Protein AF-A0A972W7W4-F1 (afdb_monomer_lite)

Structure (mmCIF, N/CA/C/O backbone):
data_AF-A0A972W7W4-F1
#
_entry.id   AF-A0A972W7W4-F1
#
loop_
_atom_site.group_PDB
_atom_site.id
_atom_site.type_symbol
_atom_site.label_atom_id
_atom_site.label_alt_id
_atom_site.label_comp_id
_atom_site.label_asym_id
_atom_site.label_entity_id
_atom_site.label_seq_id
_atom_site.pdbx_PDB_ins_code
_atom_site.Cartn_x
_atom_site.Cartn_y
_atom_site.Cartn_z
_atom_site.occupancy
_atom_site.B_iso_or_equiv
_atom_site.auth_seq_id
_atom_site.auth_comp_id
_atom_site.auth_asym_id
_atom_site.auth_atom_id
_atom_site.pdbx_PDB_model_num
ATOM 1 N N . MET A 1 1 ? 44.068 -3.159 -28.998 1.00 59.12 1 MET A N 1
ATOM 2 C CA . MET A 1 1 ? 43.734 -2.140 -27.975 1.00 59.12 1 MET A CA 1
ATOM 3 C C . MET A 1 1 ? 42.274 -1.706 -28.096 1.00 59.12 1 MET A C 1
ATOM 5 O O . MET A 1 1 ? 41.614 -1.619 -27.075 1.00 59.12 1 MET A O 1
ATOM 9 N N . GLU A 1 2 ? 41.748 -1.545 -29.316 1.00 64.38 2 GLU A N 1
ATOM 10 C CA . GLU A 1 2 ? 40.359 -1.121 -29.594 1.00 64.38 2 GLU A CA 1
ATOM 11 C C . GLU A 1 2 ? 39.269 -2.130 -29.175 1.00 64.38 2 GLU A C 1
ATOM 13 O O . GLU A 1 2 ? 38.210 -1.741 -28.684 1.00 64.38 2 GLU A O 1
ATOM 18 N N . THR A 1 3 ? 39.531 -3.434 -29.298 1.00 72.44 3 THR A N 1
ATOM 19 C CA . THR A 1 3 ? 38.586 -4.495 -28.896 1.00 72.44 3 THR A CA 1
ATOM 20 C C . THR A 1 3 ? 38.388 -4.553 -27.380 1.00 72.44 3 THR A C 1
ATOM 22 O O . THR A 1 3 ? 37.259 -4.633 -26.905 1.00 72.44 3 THR A O 1
ATOM 25 N N . LEU A 1 4 ? 39.476 -4.405 -26.615 1.00 73.94 4 LEU A N 1
ATOM 26 C CA . LEU A 1 4 ? 39.459 -4.411 -25.149 1.00 73.94 4 LEU A CA 1
ATOM 27 C C . LEU A 1 4 ? 38.716 -3.185 -24.583 1.00 73.94 4 LEU A C 1
ATOM 29 O O . LEU A 1 4 ? 38.015 -3.292 -23.579 1.00 73.94 4 LEU A O 1
ATOM 33 N N . SER A 1 5 ? 38.811 -2.024 -25.246 1.00 80.38 5 SER A N 1
ATOM 34 C CA . SER A 1 5 ? 38.019 -0.833 -24.900 1.00 80.38 5 SER A CA 1
ATOM 35 C C . SER A 1 5 ? 36.536 -0.965 -25.262 1.00 80.38 5 SER A C 1
ATOM 37 O O . SER A 1 5 ? 35.684 -0.444 -24.545 1.00 80.38 5 SER A O 1
ATOM 39 N N . PHE A 1 6 ? 36.201 -1.674 -26.344 1.00 85.56 6 PHE A N 1
ATOM 40 C CA . PHE A 1 6 ? 34.809 -1.882 -26.747 1.00 85.56 6 PHE A CA 1
ATOM 41 C C . PHE A 1 6 ? 34.083 -2.847 -25.802 1.00 85.56 6 PHE A C 1
ATOM 43 O O . PHE A 1 6 ? 33.016 -2.515 -25.289 1.00 85.56 6 PHE A O 1
ATOM 50 N N . GLU A 1 7 ? 34.686 -4.000 -25.498 1.00 89.38 7 GLU A N 1
ATOM 51 C CA . GLU A 1 7 ? 34.107 -4.997 -24.586 1.00 89.38 7 GLU A CA 1
ATOM 52 C C . GLU A 1 7 ? 33.883 -4.434 -23.180 1.00 89.38 7 GLU A C 1
ATOM 54 O O . GLU A 1 7 ? 32.811 -4.608 -22.599 1.00 89.38 7 GLU A O 1
ATOM 59 N N . THR A 1 8 ? 34.865 -3.700 -22.649 1.00 92.44 8 THR A N 1
ATOM 60 C CA . THR A 1 8 ? 34.743 -3.045 -21.339 1.00 92.44 8 THR A CA 1
ATOM 61 C C . THR A 1 8 ? 33.647 -1.981 -21.334 1.00 92.44 8 THR A C 1
ATOM 63 O O . THR A 1 8 ? 32.861 -1.924 -20.388 1.00 92.44 8 THR A O 1
ATOM 66 N N . THR A 1 9 ? 33.521 -1.190 -22.403 1.00 92.88 9 THR A N 1
ATOM 67 C CA . THR A 1 9 ? 32.446 -0.194 -22.535 1.00 92.88 9 THR A CA 1
ATOM 68 C C . THR A 1 9 ? 31.067 -0.854 -22.570 1.00 92.88 9 THR A C 1
ATOM 70 O O . THR A 1 9 ? 30.174 -0.447 -21.828 1.00 92.88 9 THR A O 1
ATOM 73 N N . VAL A 1 10 ? 30.887 -1.908 -23.373 1.00 94.38 10 VAL A N 1
ATOM 74 C CA . VAL A 1 10 ? 29.616 -2.649 -23.449 1.00 94.38 10 VAL A CA 1
ATOM 75 C C . VAL A 1 10 ? 29.270 -3.285 -22.102 1.00 94.38 10 VAL A C 1
ATOM 77 O O . VAL A 1 10 ? 28.127 -3.186 -21.656 1.00 94.38 10 VAL A O 1
ATOM 80 N N . ALA A 1 11 ? 30.247 -3.879 -21.412 1.00 95.56 11 ALA A N 1
ATOM 81 C CA . ALA A 1 11 ? 30.038 -4.459 -20.089 1.00 95.56 11 ALA A CA 1
ATOM 82 C C . ALA A 1 11 ? 29.574 -3.407 -19.066 1.00 95.56 11 ALA A C 1
ATOM 84 O O . ALA A 1 11 ? 28.609 -3.642 -18.339 1.00 95.56 11 ALA A O 1
ATOM 85 N N . LEU A 1 12 ? 30.199 -2.225 -19.044 1.00 96.12 12 LEU A N 1
ATOM 86 C CA . LEU A 1 12 ? 29.791 -1.123 -18.165 1.00 96.12 12 LEU A CA 1
ATOM 87 C C . LEU A 1 12 ? 28.374 -0.626 -18.482 1.00 96.12 12 LEU A C 1
ATOM 89 O O . LEU A 1 12 ? 27.588 -0.384 -17.562 1.00 96.12 12 LEU A O 1
ATOM 93 N N . ILE A 1 13 ? 28.013 -0.532 -19.766 1.00 96.62 13 ILE A N 1
ATOM 94 C CA . ILE A 1 13 ? 26.652 -0.169 -20.181 1.00 96.62 13 ILE A CA 1
ATOM 95 C C . ILE A 1 13 ? 25.654 -1.218 -19.685 1.00 96.62 13 ILE A C 1
ATOM 97 O O . ILE A 1 13 ? 24.682 -0.861 -19.027 1.00 96.62 13 ILE A O 1
ATOM 101 N N . MET A 1 14 ? 25.910 -2.507 -19.903 1.00 97.31 14 MET A N 1
ATOM 102 C CA . MET A 1 14 ? 25.015 -3.577 -19.450 1.00 97.31 14 MET A CA 1
ATOM 103 C C . MET A 1 14 ? 24.830 -3.572 -17.929 1.00 97.31 14 MET A C 1
ATOM 105 O O . MET A 1 14 ? 23.699 -3.639 -17.447 1.00 97.31 14 MET A O 1
ATOM 109 N N . VAL A 1 15 ? 25.916 -3.428 -17.164 1.00 97.50 15 VAL A N 1
ATOM 110 C CA . VAL A 1 15 ? 25.849 -3.335 -15.698 1.00 97.50 15 VAL A CA 1
ATOM 111 C C . VAL A 1 15 ? 25.035 -2.116 -15.267 1.00 97.50 15 VAL A C 1
ATOM 113 O O . VAL A 1 15 ? 24.166 -2.239 -14.406 1.00 97.50 15 VAL A O 1
ATOM 116 N N . SER A 1 16 ? 25.262 -0.951 -15.880 1.00 96.69 16 SER A N 1
ATOM 117 C CA . SER A 1 16 ? 24.512 0.262 -15.539 1.00 96.69 16 SER A CA 1
ATOM 118 C C . SER A 1 16 ? 23.019 0.132 -15.853 1.00 96.69 16 SER A C 1
ATOM 120 O O . SER A 1 16 ? 22.197 0.466 -15.001 1.00 96.69 16 SER A O 1
ATOM 122 N N . VAL A 1 17 ? 22.651 -0.441 -17.003 1.00 97.56 17 VAL A N 1
ATOM 123 C CA . VAL A 1 17 ? 21.253 -0.721 -17.365 1.00 97.56 17 VAL A CA 1
ATOM 124 C C . VAL A 1 17 ? 20.607 -1.664 -16.351 1.00 97.56 17 VAL A C 1
ATOM 126 O O . VAL A 1 17 ? 19.519 -1.371 -15.858 1.00 97.56 17 VAL A O 1
ATOM 129 N N . VAL A 1 18 ? 21.279 -2.757 -15.977 1.00 97.44 18 VAL A N 1
ATOM 130 C CA . VAL A 1 18 ? 20.763 -3.710 -14.979 1.00 97.44 18 VAL A CA 1
ATOM 131 C C . VAL A 1 18 ? 20.548 -3.035 -13.624 1.00 97.44 18 VAL A C 1
ATOM 133 O O . VAL A 1 18 ? 19.503 -3.230 -13.005 1.00 97.44 18 VAL A O 1
ATOM 136 N N . VAL A 1 19 ? 21.493 -2.207 -13.169 1.00 97.06 19 VAL A N 1
ATOM 137 C CA . VAL A 1 19 ? 21.362 -1.463 -11.906 1.00 97.06 19 VAL A CA 1
ATOM 138 C C . VAL A 1 19 ? 20.190 -0.485 -11.964 1.00 97.06 19 VAL A C 1
ATOM 140 O O . VAL A 1 19 ? 19.391 -0.445 -11.028 1.00 97.06 19 VAL A O 1
ATOM 143 N N . VAL A 1 20 ? 20.044 0.270 -13.057 1.00 97.12 20 VAL A N 1
ATOM 144 C CA . VAL A 1 20 ? 18.933 1.216 -13.240 1.00 97.12 20 VAL A CA 1
ATOM 145 C C . VAL A 1 20 ? 17.591 0.488 -13.221 1.00 97.12 20 VAL A C 1
ATOM 147 O O . VAL A 1 20 ? 16.701 0.882 -12.467 1.00 97.12 20 VAL A O 1
ATOM 150 N N . LEU A 1 21 ? 17.453 -0.601 -13.983 1.00 96.50 21 LEU A N 1
ATOM 151 C CA . LEU A 1 21 ? 16.230 -1.406 -14.013 1.00 96.50 21 LEU A CA 1
ATOM 152 C C . LEU A 1 21 ? 15.911 -1.999 -12.639 1.00 96.50 21 LEU A C 1
ATOM 154 O O . LEU A 1 21 ? 14.764 -1.948 -12.201 1.00 96.50 21 LEU A O 1
ATOM 158 N N . PHE A 1 22 ? 16.918 -2.508 -11.927 1.00 94.38 22 PHE A N 1
ATOM 159 C CA . PHE A 1 22 ? 16.742 -3.053 -10.585 1.00 94.38 22 PHE A CA 1
ATOM 160 C C . PHE A 1 22 ? 16.267 -1.986 -9.593 1.00 94.38 22 PHE A C 1
ATOM 162 O O . PHE A 1 22 ? 15.309 -2.211 -8.854 1.00 94.38 22 PHE A O 1
ATOM 169 N N . VAL A 1 23 ? 16.904 -0.811 -9.582 1.00 92.62 23 VAL A N 1
ATOM 170 C CA . VAL A 1 23 ? 16.505 0.306 -8.714 1.00 92.62 23 VAL A CA 1
ATOM 171 C C . VAL A 1 23 ? 15.089 0.763 -9.046 1.00 92.62 23 VAL A C 1
ATOM 173 O O . VAL A 1 23 ? 14.286 0.935 -8.130 1.00 92.62 23 VAL A O 1
ATOM 176 N N . TRP A 1 24 ? 14.762 0.910 -10.330 1.00 92.62 24 TRP A N 1
ATOM 177 C CA . TRP A 1 24 ? 13.434 1.330 -10.763 1.00 92.62 24 TRP A CA 1
ATOM 178 C C . TRP A 1 24 ? 12.357 0.326 -10.351 1.00 92.62 24 TRP A C 1
ATOM 180 O O . TRP A 1 24 ? 11.364 0.721 -9.744 1.00 92.62 24 TRP A O 1
ATOM 190 N N . PHE A 1 25 ? 12.605 -0.970 -10.558 1.00 87.12 25 PHE A N 1
ATOM 191 C CA . PHE A 1 25 ? 11.717 -2.042 -10.112 1.00 87.12 25 PHE A CA 1
ATOM 192 C C . PHE A 1 25 ? 11.516 -2.023 -8.589 1.00 87.12 25 PHE A C 1
ATOM 194 O O . PHE A 1 25 ? 10.396 -2.075 -8.087 1.00 87.12 25 PHE A O 1
ATOM 201 N N . ARG A 1 26 ? 12.591 -1.859 -7.807 1.00 85.00 26 ARG A N 1
ATOM 202 C CA . ARG A 1 26 ? 12.471 -1.744 -6.343 1.00 85.00 26 ARG A CA 1
ATOM 203 C C . ARG A 1 26 ? 11.678 -0.510 -5.913 1.00 85.00 26 ARG A C 1
ATOM 205 O O . ARG A 1 26 ? 10.969 -0.567 -4.908 1.00 85.00 26 ARG A O 1
ATOM 212 N N . GLN A 1 27 ? 11.823 0.603 -6.627 1.00 82.62 27 GLN A N 1
ATOM 213 C CA . GLN A 1 27 ? 11.093 1.836 -6.342 1.00 82.62 27 GLN A CA 1
ATOM 214 C C . GLN A 1 27 ? 9.610 1.719 -6.704 1.00 82.62 27 GLN A C 1
ATOM 216 O O . GLN A 1 27 ? 8.774 2.161 -5.914 1.00 82.62 27 GLN A O 1
ATOM 221 N N . SER A 1 28 ? 9.269 1.095 -7.836 1.00 81.38 28 SER A N 1
ATOM 222 C CA . SER A 1 28 ? 7.875 0.881 -8.238 1.00 81.38 28 SER A CA 1
ATOM 223 C C . SER A 1 28 ? 7.138 -0.019 -7.248 1.00 81.38 28 SER A C 1
ATOM 225 O O . SER A 1 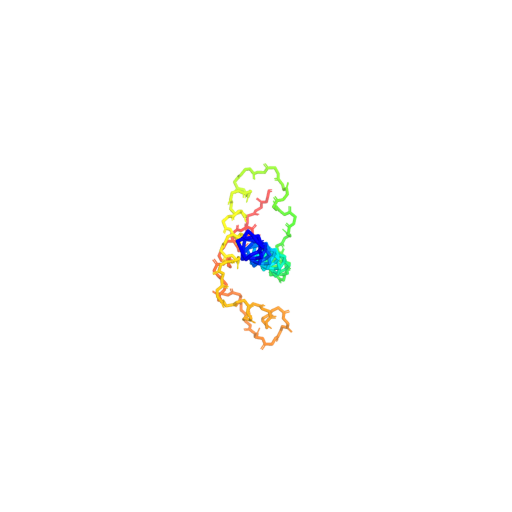28 ? 6.052 0.337 -6.795 1.00 81.38 28 SER A O 1
ATOM 227 N N . GLU A 1 29 ? 7.765 -1.116 -6.820 1.00 84.50 29 GLU A N 1
ATOM 228 C CA . GLU A 1 29 ? 7.248 -2.023 -5.784 1.00 84.50 29 GLU A CA 1
ATOM 229 C C . GLU A 1 29 ? 7.032 -1.298 -4.442 1.00 84.50 29 GLU A C 1
ATOM 231 O O . GLU A 1 29 ? 5.997 -1.424 -3.777 1.00 84.50 29 GLU A O 1
ATOM 236 N N . ALA A 1 30 ? 7.992 -0.459 -4.036 1.00 82.44 30 ALA A N 1
ATOM 237 C CA . ALA A 1 30 ? 7.875 0.327 -2.811 1.00 82.44 30 ALA A CA 1
ATOM 238 C C . ALA A 1 30 ? 6.726 1.353 -2.875 1.00 82.44 30 ALA A C 1
ATOM 240 O O . ALA A 1 30 ? 6.015 1.543 -1.885 1.00 82.44 30 ALA A O 1
ATOM 241 N N . ALA A 1 31 ? 6.523 1.999 -4.026 1.00 84.88 31 ALA A N 1
ATOM 242 C CA . ALA A 1 31 ? 5.433 2.949 -4.232 1.00 84.88 31 ALA A CA 1
ATOM 243 C C . ALA A 1 31 ? 4.061 2.252 -4.294 1.00 84.88 31 ALA A C 1
ATOM 245 O O . ALA A 1 31 ? 3.112 2.705 -3.647 1.00 84.88 31 ALA A O 1
ATOM 246 N N . GLY A 1 32 ? 3.967 1.125 -5.009 1.00 87.94 32 GLY A N 1
ATOM 247 C CA . GLY A 1 32 ? 2.752 0.313 -5.117 1.00 87.94 32 GLY A CA 1
ATOM 248 C C . GLY A 1 32 ? 2.304 -0.233 -3.762 1.00 87.94 32 GLY A C 1
ATOM 249 O O . GLY A 1 32 ? 1.175 0.010 -3.330 1.00 87.94 32 GLY A O 1
ATOM 250 N N . SER A 1 33 ? 3.222 -0.862 -3.024 1.00 88.81 33 SER A N 1
ATOM 251 C CA . SER A 1 33 ? 2.944 -1.381 -1.678 1.00 88.81 33 SER A CA 1
ATOM 252 C C . SER A 1 33 ? 2.556 -0.281 -0.683 1.00 88.81 33 SER A C 1
ATOM 254 O O . SER A 1 33 ? 1.675 -0.488 0.155 1.00 88.81 33 SER A O 1
ATOM 256 N N . LEU A 1 34 ? 3.155 0.915 -0.777 1.00 90.38 34 LEU A N 1
ATOM 257 C CA . LEU A 1 34 ? 2.758 2.065 0.036 1.00 90.38 34 LEU A CA 1
ATOM 258 C C . LEU A 1 34 ? 1.312 2.476 -0.251 1.00 90.38 34 LEU A C 1
ATOM 260 O O . LEU A 1 34 ? 0.517 2.546 0.688 1.00 90.38 34 LEU A O 1
ATOM 264 N N . ARG A 1 35 ? 0.981 2.727 -1.524 1.00 91.62 35 ARG A N 1
ATOM 265 C CA . ARG A 1 35 ? -0.361 3.151 -1.948 1.00 91.62 35 ARG A CA 1
ATOM 266 C C . ARG A 1 35 ? -1.414 2.139 -1.507 1.00 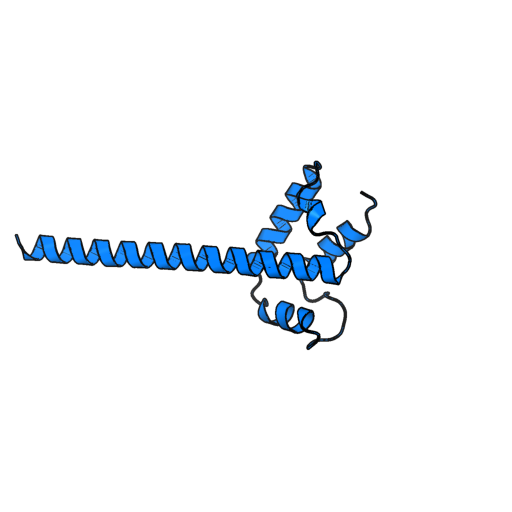91.62 35 ARG A C 1
ATOM 268 O O . ARG A 1 35 ? -2.411 2.517 -0.896 1.00 91.62 35 ARG A O 1
ATOM 275 N N . ARG A 1 36 ? -1.159 0.855 -1.757 1.00 93.44 36 ARG A N 1
ATOM 276 C CA . ARG A 1 36 ? -2.073 -0.239 -1.422 1.00 93.44 36 ARG A CA 1
ATOM 277 C C . ARG A 1 36 ? -2.298 -0.362 0.076 1.00 93.44 36 ARG A C 1
ATOM 279 O O . ARG A 1 36 ? -3.436 -0.418 0.525 1.00 93.44 36 ARG A O 1
ATOM 286 N N . ARG A 1 37 ? -1.224 -0.343 0.869 1.00 92.12 37 ARG A N 1
ATOM 287 C CA . ARG A 1 37 ? -1.308 -0.399 2.334 1.00 92.12 37 ARG A CA 1
ATOM 288 C C . ARG A 1 37 ? -2.113 0.767 2.901 1.00 92.12 37 ARG A C 1
ATOM 290 O O . ARG A 1 37 ? -2.937 0.545 3.778 1.00 92.12 37 ARG A O 1
ATOM 297 N N . VAL A 1 38 ? -1.865 1.986 2.421 1.00 92.31 38 VAL A N 1
ATOM 298 C CA . VAL A 1 38 ? -2.600 3.188 2.850 1.00 92.31 38 VAL A CA 1
ATOM 299 C C . VAL A 1 38 ? -4.086 3.052 2.525 1.00 92.31 38 VAL A C 1
ATOM 301 O O . VAL A 1 38 ? -4.912 3.284 3.401 1.00 92.31 38 VAL A O 1
ATOM 304 N N . ALA A 1 39 ? -4.420 2.602 1.314 1.00 92.94 39 ALA A N 1
ATOM 305 C CA . ALA A 1 39 ? -5.804 2.359 0.920 1.00 92.94 39 ALA A CA 1
ATOM 306 C C . ALA A 1 39 ? -6.470 1.271 1.780 1.00 92.94 39 ALA A C 1
ATOM 308 O O . ALA A 1 39 ? -7.588 1.471 2.238 1.00 92.94 39 ALA A O 1
ATOM 309 N N . MET A 1 40 ? -5.777 0.162 2.071 1.00 92.50 40 MET A N 1
ATOM 310 C CA . MET A 1 40 ? -6.313 -0.891 2.945 1.00 92.50 40 MET A CA 1
ATOM 311 C C . MET A 1 40 ? -6.572 -0.401 4.368 1.00 92.50 40 MET A C 1
ATOM 313 O O . MET A 1 40 ? -7.594 -0.765 4.935 1.00 92.50 40 MET A O 1
ATOM 317 N N . MET A 1 41 ? -5.674 0.411 4.939 1.00 92.00 41 MET A N 1
ATOM 318 C CA . MET A 1 41 ? -5.874 1.013 6.263 1.00 92.00 41 MET A CA 1
ATOM 319 C C . MET A 1 41 ? -7.105 1.926 6.263 1.00 92.00 41 MET A C 1
ATOM 321 O O . MET A 1 41 ? -7.996 1.747 7.088 1.00 92.00 41 MET A O 1
ATOM 325 N N . ALA A 1 42 ? -7.194 2.834 5.287 1.00 91.06 42 ALA A N 1
ATOM 326 C CA . ALA A 1 42 ? -8.321 3.753 5.165 1.00 91.06 42 ALA A CA 1
ATOM 327 C C . ALA A 1 42 ? -9.656 3.018 4.958 1.00 91.06 42 ALA A C 1
ATOM 329 O O . ALA A 1 42 ? -10.660 3.398 5.552 1.00 91.06 42 ALA A O 1
ATOM 330 N N . HIS A 1 43 ? -9.664 1.938 4.169 1.00 89.69 43 HIS A N 1
ATOM 331 C CA . HIS A 1 43 ? -10.868 1.153 3.890 1.00 89.69 43 HIS A CA 1
ATOM 332 C C . HIS A 1 43 ? -11.476 0.520 5.151 1.00 89.69 43 HIS A C 1
ATOM 334 O O . HIS A 1 43 ? -12.688 0.369 5.235 1.00 89.69 43 HIS A O 1
ATOM 340 N N . ILE A 1 44 ? -10.653 0.185 6.150 1.00 87.06 44 ILE A N 1
ATOM 341 C CA . ILE A 1 44 ? -11.118 -0.356 7.439 1.00 87.06 44 ILE A CA 1
ATOM 342 C C . ILE A 1 44 ? -11.205 0.710 8.544 1.00 87.06 44 ILE A C 1
ATOM 344 O O . ILE A 1 44 ? -11.297 0.370 9.720 1.00 87.06 44 ILE A O 1
ATOM 348 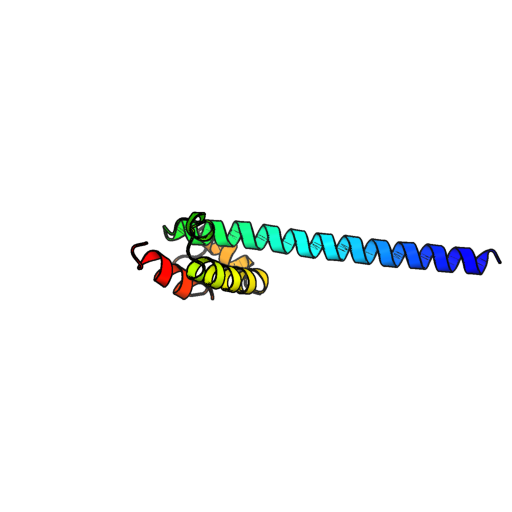N N . GLY A 1 45 ? -11.142 1.997 8.184 1.00 87.69 45 GLY A N 1
ATOM 349 C CA . GLY A 1 45 ? -11.260 3.118 9.120 1.00 87.69 45 GLY A CA 1
ATOM 350 C C . GLY A 1 45 ? -10.008 3.414 9.952 1.00 87.69 45 GLY A C 1
ATOM 351 O O . GLY A 1 45 ? -10.071 4.220 10.876 1.00 87.69 45 GLY A O 1
ATOM 352 N N . LEU A 1 46 ? -8.863 2.799 9.640 1.00 88.31 46 LEU A N 1
ATOM 353 C CA . LEU A 1 46 ? -7.600 3.075 10.319 1.00 88.31 46 LEU A CA 1
ATOM 354 C C . LEU A 1 46 ? -6.894 4.268 9.664 1.00 88.31 46 LEU A C 1
ATOM 356 O O . LEU A 1 46 ? -6.538 4.208 8.485 1.00 88.31 46 LEU A O 1
ATOM 360 N N . ASP A 1 47 ? -6.627 5.323 10.438 1.00 88.06 47 ASP A N 1
ATOM 361 C CA . ASP A 1 47 ? -5.908 6.501 9.947 1.00 88.06 47 ASP A CA 1
ATOM 362 C C . ASP A 1 47 ? -4.485 6.128 9.462 1.00 88.06 47 ASP A C 1
ATOM 364 O O . ASP A 1 47 ? -3.648 5.664 10.240 1.00 88.06 47 ASP A O 1
ATOM 368 N N . PRO A 1 48 ? -4.134 6.344 8.181 1.00 84.50 48 PRO A N 1
ATOM 369 C CA . PRO A 1 48 ? -2.771 6.134 7.694 1.00 84.50 48 PRO A CA 1
ATOM 370 C C . PRO A 1 48 ? -1.720 6.991 8.422 1.00 84.50 48 PRO A C 1
ATOM 372 O O . PRO A 1 48 ? -0.537 6.624 8.446 1.00 84.50 48 PRO A O 1
ATOM 375 N N . GLY A 1 49 ? -2.152 8.106 9.021 1.00 84.19 49 GLY A N 1
ATOM 376 C CA . GLY A 1 49 ? -1.353 9.033 9.812 1.00 84.19 49 GLY A CA 1
ATOM 377 C C . GLY A 1 49 ? -0.762 8.441 11.090 1.00 84.19 49 GLY A C 1
ATOM 378 O O . GLY A 1 49 ? 0.252 8.964 11.560 1.00 84.19 49 GLY A O 1
ATOM 379 N N . ILE A 1 50 ? -1.262 7.303 11.606 1.00 82.81 50 ILE A N 1
ATOM 380 C CA . ILE A 1 50 ? -0.739 6.742 12.870 1.00 82.81 50 ILE A CA 1
ATOM 381 C C . ILE A 1 50 ? 0.765 6.453 12.797 1.00 82.81 50 ILE A C 1
ATOM 383 O O . ILE A 1 50 ? 1.475 6.489 13.799 1.00 82.81 50 ILE A O 1
ATOM 387 N N . ALA A 1 51 ? 1.268 6.149 11.596 1.00 71.75 51 ALA A N 1
ATOM 388 C CA . ALA A 1 51 ? 2.675 5.839 11.368 1.00 71.75 51 ALA A CA 1
ATOM 389 C C . ALA A 1 51 ? 3.611 7.047 11.579 1.00 71.75 51 ALA A C 1
ATOM 391 O O . ALA A 1 51 ? 4.825 6.855 11.681 1.00 71.75 51 ALA A O 1
ATOM 392 N N . ILE A 1 52 ? 3.060 8.265 11.607 1.00 71.69 52 ILE A N 1
ATOM 393 C CA . ILE A 1 52 ? 3.775 9.536 11.785 1.00 71.69 52 ILE A CA 1
ATOM 394 C C . ILE A 1 52 ? 3.823 9.941 13.270 1.00 71.69 52 ILE A C 1
ATOM 396 O O . ILE A 1 52 ? 4.708 10.702 13.659 1.00 71.69 52 ILE A O 1
ATOM 400 N N . GLY A 1 53 ? 2.942 9.386 14.111 1.00 68.50 53 GLY A N 1
ATOM 401 C CA . GLY A 1 53 ? 2.880 9.675 15.547 1.00 68.50 53 GLY A CA 1
ATOM 402 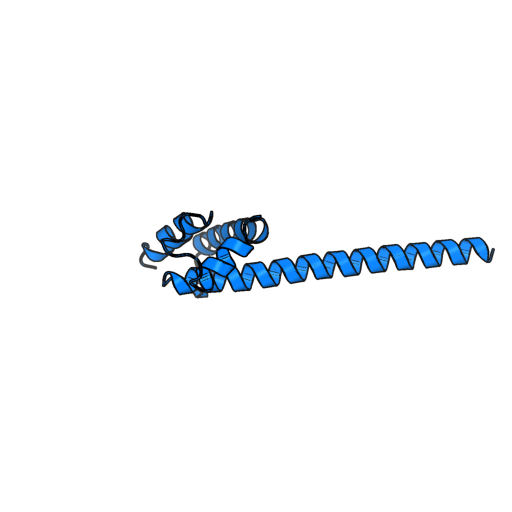C C . GLY A 1 53 ? 4.175 9.363 16.311 1.00 68.50 53 GLY A C 1
ATOM 403 O O . GLY A 1 53 ? 5.073 8.676 15.821 1.00 68.50 53 GLY A O 1
ATOM 404 N N . GLU A 1 54 ? 4.295 9.867 17.541 1.00 67.31 54 GLU A N 1
ATOM 405 C CA . GLU A 1 54 ? 5.555 9.827 18.300 1.00 67.31 54 GLU A CA 1
ATOM 406 C C . GLU A 1 54 ? 5.953 8.433 18.806 1.00 67.31 54 GLU A C 1
ATOM 408 O O . GLU A 1 54 ? 7.139 8.183 19.040 1.00 67.31 54 GLU A O 1
ATOM 413 N N .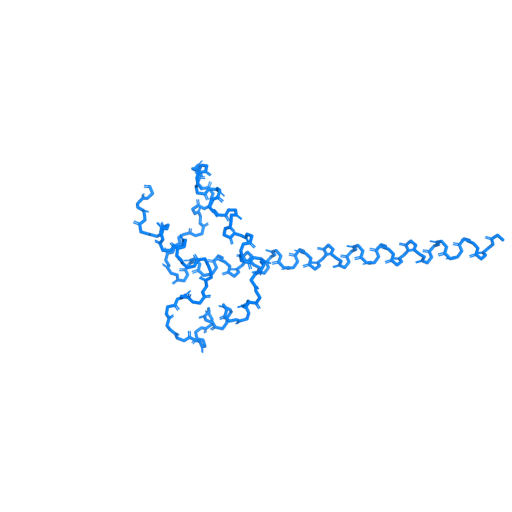 SER A 1 55 ? 5.016 7.486 18.921 1.00 85.31 55 SER A N 1
ATOM 414 C CA . SER A 1 55 ? 5.313 6.220 19.593 1.00 85.31 55 SER A CA 1
ATOM 415 C C . SER A 1 55 ? 6.280 5.330 18.788 1.00 85.31 55 SER A C 1
ATOM 417 O O . SER A 1 55 ? 6.018 4.869 17.671 1.00 85.31 55 SER A O 1
ATOM 419 N N . LEU A 1 56 ? 7.433 5.036 19.398 1.00 85.75 56 LEU A N 1
ATOM 420 C CA . LEU A 1 56 ? 8.445 4.114 18.863 1.00 85.75 56 LEU A CA 1
ATOM 421 C C . LEU A 1 56 ? 7.858 2.727 18.562 1.00 85.75 56 LEU A C 1
ATOM 423 O O . LEU A 1 56 ? 8.244 2.086 17.583 1.00 85.75 56 LEU A O 1
ATOM 427 N N . ARG A 1 57 ? 6.886 2.289 19.372 1.00 88.06 57 ARG A N 1
ATOM 428 C CA . ARG A 1 57 ? 6.178 1.019 19.196 1.00 88.06 57 ARG A CA 1
ATOM 429 C C . ARG A 1 57 ? 5.373 0.998 17.898 1.00 88.06 57 ARG A C 1
ATOM 431 O O . ARG A 1 57 ? 5.532 0.057 17.122 1.00 88.06 57 ARG A O 1
ATOM 438 N N . ILE A 1 58 ? 4.565 2.026 17.624 1.00 87.25 58 ILE A N 1
ATOM 439 C CA . ILE A 1 58 ? 3.787 2.099 16.378 1.00 87.25 58 ILE A CA 1
ATOM 440 C C . ILE A 1 58 ? 4.734 2.173 15.179 1.00 87.25 58 ILE A C 1
ATOM 442 O O . ILE A 1 58 ? 4.551 1.431 14.216 1.00 87.25 58 ILE A O 1
ATOM 446 N N . LYS A 1 59 ? 5.815 2.961 15.252 1.00 87.75 59 LYS A N 1
ATOM 447 C CA . LYS A 1 59 ? 6.831 3.007 14.182 1.00 87.75 59 LYS A CA 1
ATOM 448 C C . LYS A 1 59 ? 7.440 1.631 13.896 1.00 87.75 59 LYS A C 1
ATOM 450 O O . LYS A 1 59 ? 7.606 1.265 12.729 1.00 87.75 59 LYS A O 1
ATOM 455 N N . ALA A 1 60 ? 7.755 0.853 14.934 1.00 89.56 60 ALA A N 1
ATOM 456 C CA . ALA A 1 60 ? 8.282 -0.502 14.786 1.00 89.56 60 ALA A CA 1
ATOM 457 C C . ALA A 1 60 ? 7.255 -1.455 14.151 1.00 89.56 60 ALA A C 1
ATOM 459 O O . ALA A 1 60 ? 7.591 -2.160 13.197 1.00 89.56 60 ALA A O 1
ATOM 460 N N . ILE A 1 61 ? 6.000 -1.420 14.611 1.00 90.69 61 ILE A N 1
ATOM 461 C CA . ILE A 1 61 ? 4.898 -2.210 14.043 1.00 90.69 61 ILE A CA 1
ATOM 462 C C . ILE A 1 61 ? 4.709 -1.859 12.562 1.00 90.69 61 ILE A C 1
ATOM 464 O O . ILE A 1 61 ? 4.777 -2.735 11.702 1.00 90.69 61 ILE A O 1
ATOM 468 N N . MET A 1 62 ? 4.593 -0.572 12.234 1.00 90.06 62 MET A N 1
ATOM 469 C CA . MET A 1 62 ? 4.388 -0.106 10.861 1.00 90.06 62 MET A CA 1
ATOM 470 C C . MET A 1 62 ? 5.563 -0.439 9.935 1.00 90.06 62 MET A C 1
ATOM 472 O O . MET A 1 62 ? 5.359 -0.673 8.739 1.00 90.06 62 MET A O 1
ATOM 476 N N . ARG A 1 63 ? 6.793 -0.523 10.460 1.00 90.19 63 ARG A N 1
ATOM 477 C CA . ARG A 1 63 ? 7.956 -1.015 9.707 1.00 90.19 63 ARG A CA 1
ATOM 478 C C . ARG A 1 63 ? 7.802 -2.491 9.333 1.00 90.19 63 ARG A C 1
ATOM 480 O O . ARG A 1 63 ? 8.099 -2.848 8.193 1.00 90.19 63 ARG A O 1
ATOM 487 N N . VAL A 1 64 ? 7.331 -3.332 10.254 1.00 92.00 64 VAL A N 1
ATOM 488 C CA . VAL A 1 64 ? 7.055 -4.754 9.982 1.00 92.00 64 VAL A CA 1
ATOM 489 C C . VAL A 1 64 ? 5.917 -4.891 8.971 1.00 92.00 64 VAL A C 1
ATOM 491 O O . VAL A 1 64 ? 6.080 -5.584 7.968 1.00 92.00 64 VAL A O 1
ATOM 494 N N . THR A 1 65 ? 4.820 -4.155 9.162 1.00 91.94 65 THR A N 1
ATOM 495 C CA . THR A 1 65 ? 3.676 -4.110 8.237 1.00 91.94 65 THR A CA 1
ATOM 496 C C . THR A 1 65 ? 4.103 -3.737 6.818 1.00 91.94 65 THR A C 1
ATOM 498 O O . THR A 1 65 ? 3.692 -4.377 5.849 1.00 91.94 65 THR A O 1
ATOM 501 N N . ARG A 1 66 ? 4.976 -2.728 6.676 1.00 90.69 66 ARG A N 1
ATOM 502 C CA . ARG A 1 66 ? 5.520 -2.306 5.377 1.00 90.69 66 ARG A CA 1
ATOM 503 C C . ARG A 1 66 ? 6.294 -3.434 4.700 1.00 90.69 66 ARG A C 1
ATOM 505 O O . ARG A 1 66 ? 6.060 -3.693 3.526 1.00 90.69 66 ARG A O 1
ATOM 512 N N . ARG A 1 67 ? 7.182 -4.114 5.434 1.00 91.00 67 ARG A N 1
ATOM 513 C CA . ARG A 1 67 ? 7.969 -5.237 4.896 1.00 91.00 67 ARG A CA 1
ATOM 514 C C . ARG A 1 67 ? 7.080 -6.401 4.462 1.00 91.00 67 ARG A C 1
ATOM 516 O O . ARG A 1 67 ? 7.306 -6.943 3.392 1.00 91.00 67 ARG A O 1
ATOM 523 N N . ARG A 1 68 ? 6.061 -6.747 5.256 1.00 92.50 68 ARG A N 1
ATOM 524 C CA . ARG A 1 68 ? 5.091 -7.797 4.904 1.00 92.50 68 ARG A CA 1
ATOM 525 C C . ARG A 1 68 ? 4.288 -7.438 3.658 1.00 92.50 68 ARG A C 1
ATOM 527 O O . ARG A 1 68 ? 4.097 -8.290 2.805 1.00 92.50 68 ARG A O 1
ATOM 534 N N . CYS A 1 69 ? 3.839 -6.186 3.546 1.00 92.50 69 CYS A N 1
ATOM 535 C CA . CYS A 1 69 ? 3.075 -5.734 2.384 1.00 92.50 69 CYS A CA 1
ATOM 536 C C . CYS A 1 69 ? 3.921 -5.771 1.105 1.00 92.50 69 CYS A C 1
ATOM 538 O O . CYS A 1 69 ? 3.474 -6.346 0.126 1.00 92.50 69 CYS A O 1
ATOM 540 N N . ALA A 1 70 ? 5.150 -5.248 1.148 1.00 89.44 70 ALA A N 1
ATOM 541 C CA . ALA A 1 70 ? 6.066 -5.215 0.002 1.00 89.44 70 ALA A CA 1
ATOM 542 C C . ALA A 1 70 ? 6.633 -6.588 -0.410 1.00 89.44 70 ALA A C 1
ATOM 544 O O . ALA A 1 70 ? 7.329 -6.682 -1.412 1.00 89.44 70 ALA A O 1
ATOM 545 N N . ALA A 1 71 ? 6.416 -7.632 0.391 1.00 88.56 71 ALA A N 1
ATOM 546 C CA . ALA A 1 71 ? 6.818 -9.004 0.081 1.00 88.56 71 ALA A CA 1
ATOM 547 C C . ALA A 1 71 ? 5.607 -9.923 -0.161 1.00 88.56 71 ALA A C 1
ATOM 549 O O . ALA A 1 71 ? 5.770 -11.138 -0.260 1.00 88.56 71 ALA A O 1
ATOM 550 N N . CYS A 1 72 ? 4.388 -9.374 -0.186 1.00 90.12 72 CYS A N 1
ATOM 551 C CA . CYS A 1 72 ? 3.172 -10.161 -0.331 1.00 90.12 72 CYS A CA 1
ATOM 552 C C . CYS A 1 72 ? 3.025 -10.624 -1.789 1.00 90.12 72 CYS A C 1
ATOM 554 O O . CYS A 1 72 ? 2.962 -9.775 -2.669 1.00 90.12 72 CYS A O 1
ATOM 556 N N . PRO A 1 73 ? 2.890 -11.930 -2.074 1.00 87.62 73 PRO A N 1
ATOM 557 C CA . PRO A 1 73 ? 2.704 -12.406 -3.447 1.00 87.62 73 PRO A CA 1
ATOM 558 C C . PRO A 1 73 ? 1.280 -12.169 -3.980 1.00 87.62 73 PRO A C 1
ATOM 560 O O . PRO A 1 73 ? 1.042 -12.263 -5.178 1.00 87.62 73 PRO A O 1
ATOM 563 N N . ASN A 1 74 ? 0.322 -11.852 -3.101 1.00 88.94 74 ASN A N 1
ATOM 564 C CA . ASN A 1 74 ? -1.104 -11.754 -3.429 1.00 88.94 74 ASN A CA 1
ATOM 565 C C . ASN A 1 74 ? -1.574 -10.303 -3.609 1.00 88.94 74 ASN A C 1
ATOM 567 O O . ASN A 1 74 ? -2.698 -9.951 -3.249 1.00 88.94 74 ASN A O 1
ATOM 571 N N . GLU A 1 75 ? -0.719 -9.442 -4.157 1.00 89.62 75 GLU A N 1
ATOM 572 C CA . GLU A 1 75 ? -1.004 -8.012 -4.325 1.00 89.62 75 GLU A CA 1
ATOM 573 C C . GLU A 1 75 ? -2.262 -7.741 -5.154 1.00 89.62 75 GLU A C 1
ATOM 575 O O . GLU A 1 75 ? -3.080 -6.899 -4.781 1.00 89.62 75 GLU A O 1
ATOM 580 N N . GLY A 1 76 ? -2.463 -8.515 -6.223 1.00 90.62 76 GLY A N 1
ATOM 581 C CA . GLY A 1 76 ? -3.647 -8.394 -7.072 1.00 90.62 76 GLY A CA 1
ATOM 582 C C . GLY A 1 76 ? -4.950 -8.709 -6.334 1.00 90.62 76 GLY A C 1
ATOM 583 O O . GLY A 1 76 ? -5.982 -8.130 -6.647 1.00 90.62 76 GLY A O 1
ATOM 584 N N . TYR A 1 77 ? -4.929 -9.577 -5.315 1.00 93.50 77 TYR A N 1
ATOM 585 C CA . TYR A 1 77 ? -6.126 -9.839 -4.509 1.00 93.50 77 TYR A CA 1
ATOM 586 C C . TYR A 1 77 ? -6.487 -8.626 -3.646 1.00 93.50 77 TYR A C 1
ATOM 588 O O . TYR A 1 77 ? -7.652 -8.249 -3.565 1.00 93.50 77 TYR A O 1
ATOM 596 N N . CYS A 1 78 ? -5.482 -7.979 -3.048 1.00 93.56 78 CYS A N 1
ATOM 597 C CA . CYS A 1 78 ? -5.673 -6.734 -2.309 1.00 93.56 78 CYS A CA 1
ATOM 598 C C . CYS A 1 78 ? -6.270 -5.634 -3.204 1.00 93.56 78 CYS A C 1
ATOM 600 O O . CYS A 1 78 ? -7.130 -4.890 -2.749 1.00 93.56 78 CYS A O 1
ATOM 602 N N . GLU A 1 79 ? -5.824 -5.522 -4.458 1.00 94.38 79 GLU A N 1
ATOM 603 C CA . GLU A 1 79 ? -6.329 -4.520 -5.407 1.00 94.38 79 GLU A CA 1
ATOM 604 C C . GLU A 1 79 ? -7.782 -4.779 -5.808 1.00 94.38 79 GLU A C 1
ATOM 606 O O . GLU A 1 79 ? -8.593 -3.859 -5.742 1.00 94.38 79 GLU A O 1
ATOM 611 N N . ARG A 1 80 ? -8.141 -6.032 -6.110 1.00 95.12 80 ARG A N 1
ATOM 612 C CA . ARG A 1 80 ? -9.534 -6.411 -6.391 1.00 95.12 80 ARG A CA 1
ATOM 613 C C . ARG A 1 80 ? -10.460 -6.182 -5.199 1.00 95.12 80 ARG A C 1
ATOM 615 O O . ARG A 1 80 ? -11.558 -5.663 -5.361 1.00 95.12 80 ARG A O 1
ATOM 622 N N . TRP A 1 81 ? -10.009 -6.524 -3.993 1.00 95.38 81 TRP A N 1
ATOM 623 C CA . TRP A 1 81 ? -10.764 -6.250 -2.770 1.00 95.38 81 TRP A CA 1
ATOM 624 C C . TRP A 1 81 ? -10.962 -4.743 -2.550 1.00 95.38 81 TRP A C 1
ATOM 626 O O . TRP A 1 81 ? -12.074 -4.304 -2.284 1.00 95.38 81 TRP A O 1
ATOM 636 N N . LEU A 1 82 ? -9.919 -3.928 -2.755 1.00 94.25 82 LEU A N 1
ATOM 637 C CA . LEU A 1 82 ? -10.028 -2.464 -2.688 1.00 94.25 82 LEU A CA 1
ATOM 638 C C . LEU A 1 82 ? -10.952 -1.872 -3.762 1.00 94.25 82 LEU A C 1
ATOM 640 O O . LEU A 1 82 ? -11.545 -0.821 -3.530 1.00 94.25 82 LEU A O 1
ATOM 644 N N . ALA A 1 83 ? -11.067 -2.523 -4.920 1.00 95.06 83 ALA A N 1
ATOM 645 C CA . ALA A 1 83 ? -11.992 -2.149 -5.986 1.00 95.06 83 ALA A CA 1
ATOM 646 C C . ALA A 1 83 ? -13.440 -2.616 -5.732 1.00 95.06 83 ALA A C 1
ATOM 648 O O . ALA A 1 83 ? -14.334 -2.246 -6.489 1.00 95.06 83 ALA A O 1
ATOM 649 N N . GLY A 1 84 ? -13.686 -3.412 -4.684 1.00 94.12 84 GLY A N 1
ATOM 650 C CA . GLY A 1 84 ? -14.997 -4.000 -4.397 1.00 94.12 84 GLY A CA 1
ATOM 651 C C . GLY A 1 84 ? -15.353 -5.203 -5.278 1.00 94.12 84 GLY A C 1
ATOM 652 O O . GLY A 1 84 ? -16.482 -5.672 -5.236 1.00 94.12 84 GLY A O 1
ATOM 653 N N . GLU A 1 85 ? -14.405 -5.734 -6.055 1.00 94.69 85 GLU A N 1
ATOM 654 C CA . GLU A 1 85 ? -14.600 -6.937 -6.884 1.00 94.69 85 GLU A CA 1
ATOM 655 C C . GLU A 1 85 ? -14.606 -8.230 -6.055 1.00 94.69 85 GLU A C 1
ATOM 657 O O . GLU A 1 85 ? -14.963 -9.301 -6.544 1.00 94.69 85 GLU A O 1
ATOM 662 N N . VAL A 1 86 ? -14.161 -8.143 -4.801 1.00 92.75 86 VAL A N 1
ATOM 663 C CA . VAL A 1 86 ? -14.158 -9.238 -3.836 1.00 92.75 86 VAL A CA 1
ATOM 664 C C . VAL A 1 86 ? -14.828 -8.750 -2.562 1.00 92.75 86 VAL A C 1
ATOM 666 O O . VAL A 1 86 ? -14.349 -7.810 -1.930 1.00 92.75 86 VAL A O 1
ATOM 669 N N . GLU A 1 87 ? -15.908 -9.417 -2.170 1.00 85.31 87 GLU A N 1
ATOM 670 C CA . GLU A 1 87 ? -16.646 -9.117 -0.945 1.00 85.31 87 GLU A CA 1
ATOM 671 C C . GLU A 1 87 ? -16.013 -9.772 0.295 1.00 85.31 87 GLU A C 1
ATOM 673 O O . GLU A 1 87 ? -15.256 -10.742 0.211 1.00 85.31 87 GLU A O 1
ATOM 678 N N . GLY A 1 88 ? -16.373 -9.256 1.472 1.00 86.19 88 GLY A N 1
ATOM 679 C CA . GLY A 1 88 ? -15.995 -9.824 2.765 1.00 86.19 88 GLY A CA 1
ATOM 680 C C . GLY A 1 88 ? -14.829 -9.114 3.464 1.00 86.19 88 GLY A C 1
ATOM 681 O O . GLY A 1 88 ? -14.287 -8.123 2.964 1.00 86.19 88 GLY A O 1
ATOM 682 N N . PRO A 1 89 ? -14.456 -9.586 4.668 1.00 86.00 89 PRO A N 1
ATOM 683 C CA . PRO A 1 89 ? -13.413 -8.963 5.474 1.00 86.00 89 PRO A CA 1
ATOM 684 C C . PRO A 1 89 ? -12.022 -9.169 4.860 1.00 86.00 89 PRO A C 1
ATOM 686 O O . PRO A 1 89 ? -11.781 -10.103 4.095 1.00 86.00 89 PRO A O 1
ATOM 689 N N . ASN A 1 90 ? -11.056 -8.337 5.250 1.00 87.94 90 ASN A N 1
ATOM 690 C CA . ASN A 1 90 ? -9.682 -8.397 4.741 1.00 87.94 90 ASN A CA 1
ATOM 691 C C . ASN A 1 90 ? -8.831 -9.538 5.342 1.00 87.94 90 ASN A C 1
ATOM 693 O O . ASN A 1 90 ? -7.606 -9.429 5.366 1.00 87.94 90 ASN A O 1
ATOM 697 N N . THR A 1 91 ? -9.434 -10.640 5.800 1.00 89.56 91 THR A N 1
ATOM 698 C CA . THR A 1 91 ? -8.754 -11.749 6.506 1.00 89.56 91 THR A CA 1
ATOM 699 C C . THR A 1 91 ? -7.676 -12.446 5.672 1.00 89.56 91 THR A C 1
AT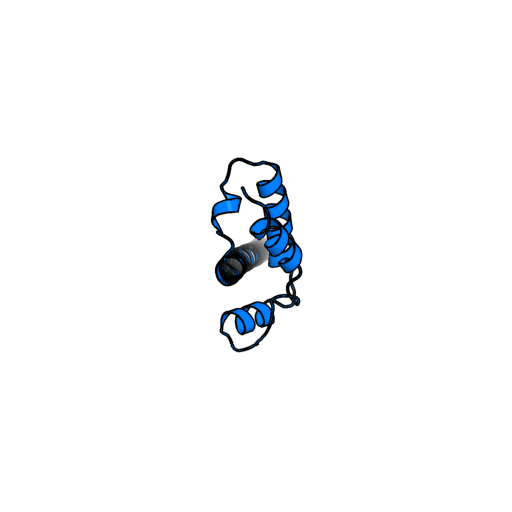OM 701 O O . THR A 1 91 ? -6.755 -13.044 6.223 1.00 89.56 91 THR A O 1
ATOM 704 N N . PHE A 1 92 ? -7.738 -12.326 4.344 1.00 91.06 92 PHE A N 1
ATOM 705 C CA . PHE A 1 92 ? -6.691 -12.778 3.422 1.00 91.06 92 PHE A CA 1
ATOM 706 C C . PHE A 1 92 ? -5.376 -11.989 3.564 1.00 91.06 92 PHE A C 1
ATOM 708 O O . PHE A 1 92 ? -4.317 -12.448 3.132 1.00 91.06 92 PHE A O 1
ATOM 715 N N . CYS A 1 93 ? -5.431 -10.771 4.111 1.00 92.94 93 CYS A N 1
ATOM 716 C CA . CYS A 1 93 ? -4.283 -9.889 4.220 1.00 92.94 93 CYS A CA 1
ATOM 717 C C . CYS A 1 93 ? -3.445 -10.263 5.451 1.00 92.94 93 CYS A C 1
ATOM 719 O O . CYS A 1 93 ? -3.939 -10.191 6.577 1.00 92.94 93 CYS A O 1
ATOM 721 N N . PRO A 1 94 ? -2.135 -10.535 5.302 1.00 93.25 94 PRO A N 1
ATOM 722 C CA . PRO A 1 94 ? -1.270 -10.885 6.434 1.00 93.25 94 PRO A CA 1
ATOM 723 C C . PRO A 1 94 ? -1.081 -9.737 7.441 1.00 93.25 94 PRO A C 1
ATOM 725 O O . PRO A 1 94 ? -0.543 -9.941 8.530 1.00 93.25 94 PRO A O 1
ATOM 728 N N . ASN A 1 95 ? -1.486 -8.516 7.080 1.00 93.94 95 ASN A N 1
ATOM 729 C CA . ASN A 1 95 ? -1.473 -7.358 7.968 1.00 93.94 95 ASN A CA 1
ATOM 730 C C . ASN A 1 95 ? -2.824 -7.097 8.651 1.00 93.94 95 ASN A C 1
ATOM 732 O O . ASN A 1 95 ? -2.854 -6.262 9.551 1.00 93.94 95 ASN A O 1
ATOM 736 N N . ALA A 1 96 ? -3.906 -7.791 8.275 1.00 92.00 96 ALA A N 1
ATOM 737 C CA . ALA A 1 96 ? -5.240 -7.552 8.829 1.00 92.00 96 ALA A CA 1
ATOM 738 C C . ALA A 1 96 ? -5.280 -7.611 10.367 1.00 92.00 96 ALA A C 1
ATOM 740 O O . ALA A 1 96 ? -5.689 -6.611 10.957 1.00 92.00 96 ALA A O 1
ATOM 741 N N . PRO A 1 97 ? -4.702 -8.632 11.042 1.00 91.31 97 PRO A N 1
ATOM 742 C CA . PRO A 1 97 ? -4.695 -8.665 12.508 1.00 91.31 97 PRO A CA 1
ATOM 743 C C . PRO A 1 97 ? -3.947 -7.481 13.134 1.00 91.31 97 PRO A C 1
ATOM 745 O O . PRO A 1 97 ? -4.262 -7.024 14.227 1.00 91.31 97 PRO A O 1
ATOM 748 N N . THR A 1 98 ? -2.922 -6.969 12.443 1.00 91.69 98 THR A N 1
ATOM 749 C CA . THR A 1 98 ? -2.166 -5.799 12.911 1.00 91.69 98 THR A CA 1
ATOM 750 C C . THR A 1 98 ? -2.980 -4.522 12.755 1.00 91.69 98 THR A C 1
ATOM 752 O O . THR A 1 98 ? -2.942 -3.676 13.641 1.00 91.69 98 THR A O 1
ATOM 755 N N . PHE A 1 99 ? -3.715 -4.371 11.653 1.00 89.06 99 PHE A N 1
ATOM 756 C CA . PHE A 1 99 ? -4.575 -3.211 11.464 1.00 89.06 99 PHE A CA 1
ATOM 757 C C . PHE A 1 99 ? -5.739 -3.193 12.455 1.00 89.06 99 PHE A C 1
ATOM 759 O O . PHE A 1 99 ? -5.993 -2.152 13.047 1.00 89.06 99 PHE A O 1
ATOM 766 N N . GLU A 1 100 ? -6.380 -4.336 12.697 1.00 85.69 100 GLU A N 1
ATOM 767 C CA . GLU A 1 100 ? -7.450 -4.470 13.693 1.00 85.69 100 GLU A CA 1
ATOM 768 C C . GLU A 1 100 ? -6.961 -4.120 15.103 1.00 85.69 100 GLU A C 1
ATOM 770 O O . GLU A 1 100 ? -7.592 -3.328 15.798 1.00 85.69 100 GLU A O 1
ATOM 775 N N . ALA A 1 101 ? -5.792 -4.630 15.506 1.00 86.44 101 ALA A N 1
ATOM 776 C CA . ALA A 1 101 ? -5.205 -4.313 16.808 1.00 86.44 101 ALA A CA 1
ATOM 777 C C . ALA A 1 101 ? -4.905 -2.811 16.981 1.00 86.44 101 ALA A C 1
ATOM 779 O O . ALA A 1 101 ? -5.007 -2.279 18.088 1.00 86.44 101 ALA A O 1
ATOM 780 N N . LEU A 1 102 ? -4.528 -2.130 15.894 1.00 84.31 102 LEU A N 1
ATOM 781 C CA . LEU A 1 102 ? -4.278 -0.688 15.887 1.00 84.31 102 LEU A CA 1
ATOM 782 C C . LEU A 1 102 ? -5.576 0.128 15.856 1.00 84.31 102 LEU A C 1
ATOM 784 O O . LEU A 1 102 ? -5.620 1.182 16.473 1.00 84.31 102 LEU A O 1
ATOM 788 N N . ALA A 1 103 ? -6.619 -0.358 15.181 1.00 78.69 103 ALA A N 1
ATOM 789 C CA . ALA A 1 103 ? -7.931 0.285 15.142 1.00 78.69 103 ALA A CA 1
ATOM 790 C C . ALA A 1 103 ? -8.698 0.140 16.470 1.00 78.69 103 ALA A C 1
ATOM 792 O O . ALA A 1 103 ? -9.431 1.040 16.861 1.00 78.69 103 ALA A O 1
ATOM 793 N N . GLY A 1 104 ? -8.514 -0.981 17.175 1.00 68.06 104 GLY A N 1
ATOM 794 C CA . GLY A 1 104 ? -9.135 -1.251 18.475 1.00 68.06 104 GLY A CA 1
ATOM 795 C C . GLY A 1 104 ? -8.383 -0.681 19.684 1.00 68.06 104 GLY A C 1
ATOM 796 O O . GLY A 1 104 ? -8.887 -0.769 20.801 1.00 68.06 104 GLY A O 1
ATOM 797 N N . SER A 1 105 ? -7.187 -0.115 19.493 1.00 57.28 105 SER A N 1
ATOM 798 C CA . SER A 1 105 ? -6.447 0.553 20.570 1.00 57.28 105 SER A CA 1
ATOM 799 C C . SER A 1 105 ? -6.793 2.047 20.578 1.00 57.28 105 SER A C 1
ATOM 801 O O . SER A 1 105 ? -6.507 2.712 19.582 1.00 57.28 105 SER A O 1
ATOM 803 N N . PRO A 1 106 ? -7.357 2.614 21.664 1.00 46.62 106 PRO A N 1
ATOM 804 C CA . PRO A 1 106 ? -7.378 4.064 21.819 1.00 46.62 106 PRO A CA 1
ATOM 805 C C . PRO A 1 106 ? -5.925 4.559 21.861 1.00 46.62 106 PRO A C 1
ATOM 807 O O . PRO A 1 106 ? -5.109 4.026 22.619 1.00 46.62 106 PRO A O 1
ATOM 810 N N . GLY A 1 107 ? -5.601 5.491 20.962 1.00 48.12 107 GLY A N 1
ATOM 811 C CA . GLY A 1 107 ? -4.293 6.144 20.879 1.00 48.12 107 GLY A CA 1
ATOM 812 C C . GLY A 1 107 ? -3.995 7.018 22.085 1.00 48.12 107 GLY A C 1
ATOM 813 O O . GLY A 1 107 ? -4.959 7.576 22.656 1.00 48.12 107 GLY A O 1
#

Sequence (107 aa):
METLSFETTVALIMVSVVVVLFVWFRQSEAAGSLRRRVAMMAHIGLDPGIAIGESLRIKAIMRVTRRRCAACPNEGYCERWLAGEVEGPNTFCPNAPTFEALAGSPG

Secondary structure (DSSP, 8-state):
-HHHHHHHHHHHHHHHHHHHHHHHHHHHHHHHHHHHHHHHHHHTT--GGGGGSS-HHHHHHHHHHHHHHHT-TTHHHHHHHHTTSS-S-GGGSTTHHHHHHHHSS--

Radius of gyration: 20.17 Å; chains: 1; bounding box: 60×23×51 Å

Foldseek 3Di:
DVVVVVVVVVVVVVVVVVVVVVVVVLVVLLVLLLVLVCLLLVVVPHHPCQCVDDDPVSVVLVVVVSVLSSPPPPSVVSVCVSVVVDDDDPPVRPCRVVSVVRVPDDD

pLDDT: mean 87.41, std 9.68, range [46.62, 97.56]